Protein AF-A0A9X1YBC1-F1 (afdb_monomer_lite)

pLDDT: mean 89.43, std 8.38, range [55.31, 97.12]

Foldseek 3Di:
DFWPQLDDDDACPPHDHDPVSLVVVLVVQVVVVIWAFDWDWADDLADDDQIDTGGDGTGNDDPDDNVNSRVSNSVVSCVVNVD

Sequence (83 aa):
MLATDGRYVTLGRDSDPSEEEVRHAEDALRAQGLAGWLAVMEGNPYIGAIPKLMQVKPLAEPTVAFEDASATCVRAIRANRGV

Structure (mmCIF, N/CA/C/O backbone):
data_AF-A0A9X1YBC1-F1
#
_entry.id   AF-A0A9X1YBC1-F1
#
loop_
_atom_site.group_PDB
_atom_site.id
_atom_site.type_symbol
_atom_site.label_atom_id
_atom_site.label_alt_id
_atom_site.label_comp_id
_atom_site.label_asym_id
_atom_site.label_entity_id
_atom_site.label_seq_id
_atom_site.pdbx_PDB_ins_code
_atom_site.Cartn_x
_atom_site.Cartn_y
_atom_site.Cartn_z
_atom_site.occupancy
_atom_site.B_iso_or_equiv
_atom_site.auth_seq_id
_atom_site.auth_comp_id
_atom_site.auth_asym_id
_atom_site.auth_atom_id
_atom_site.pdbx_PDB_model_num
ATOM 1 N N . MET A 1 1 ? 1.642 3.555 0.659 1.00 91.69 1 MET A N 1
ATOM 2 C CA . MET A 1 1 ? 0.580 2.617 1.070 1.00 91.69 1 MET A CA 1
ATOM 3 C C . MET A 1 1 ? 0.314 1.626 -0.050 1.00 91.69 1 MET A C 1
ATOM 5 O O . MET A 1 1 ? 0.207 2.046 -1.196 1.00 91.69 1 MET A O 1
ATOM 9 N N . LEU A 1 2 ? 0.208 0.344 0.288 1.00 95.75 2 LEU A N 1
ATOM 10 C CA . LEU A 1 2 ? -0.135 -0.759 -0.609 1.00 95.75 2 LEU A CA 1
ATOM 11 C C . LEU A 1 2 ? -1.473 -1.360 -0.164 1.00 95.75 2 LEU A C 1
ATOM 13 O O . LEU A 1 2 ? -1.599 -1.732 0.997 1.00 95.75 2 LEU A O 1
ATOM 17 N N . ALA A 1 3 ? -2.451 -1.464 -1.056 1.00 9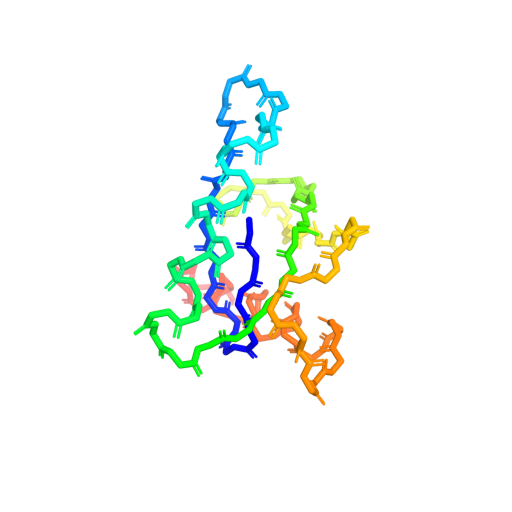5.88 3 ALA A N 1
ATOM 18 C CA . ALA A 1 3 ? -3.722 -2.133 -0.803 1.00 95.88 3 ALA A CA 1
ATOM 19 C C . ALA A 1 3 ? -3.623 -3.644 -1.075 1.00 95.88 3 ALA A C 1
ATOM 21 O O . ALA A 1 3 ? -2.778 -4.105 -1.844 1.00 95.88 3 ALA A O 1
ATOM 22 N N . THR A 1 4 ? -4.518 -4.413 -0.458 1.00 96.00 4 THR A N 1
ATOM 23 C CA . THR A 1 4 ? -4.646 -5.877 -0.624 1.00 96.00 4 THR A CA 1
ATOM 24 C C . THR A 1 4 ? -4.881 -6.330 -2.065 1.00 96.00 4 THR A C 1
ATOM 26 O O . THR A 1 4 ? -4.497 -7.439 -2.421 1.00 96.00 4 THR A O 1
ATOM 29 N N . ASP A 1 5 ? -5.431 -5.466 -2.918 1.00 93.88 5 ASP A N 1
ATOM 30 C CA . ASP A 1 5 ? -5.630 -5.721 -4.351 1.00 93.88 5 ASP A CA 1
ATOM 31 C C . ASP A 1 5 ? -4.403 -5.376 -5.223 1.00 93.88 5 ASP A C 1
ATOM 33 O O . ASP A 1 5 ? -4.448 -5.489 -6.448 1.00 93.88 5 ASP A O 1
ATOM 37 N N . GLY A 1 6 ? -3.297 -4.949 -4.607 1.00 92.50 6 GLY A N 1
ATOM 38 C CA . GLY A 1 6 ? -2.060 -4.579 -5.290 1.00 92.50 6 GLY A CA 1
ATOM 39 C C . GLY A 1 6 ? -2.020 -3.146 -5.823 1.00 92.50 6 GLY A C 1
ATOM 40 O O . GLY A 1 6 ? -0.992 -2.748 -6.375 1.00 92.50 6 GLY A O 1
ATOM 41 N N . ARG A 1 7 ? -3.073 -2.332 -5.652 1.00 93.38 7 ARG A N 1
ATOM 42 C CA . ARG A 1 7 ? -2.977 -0.885 -5.911 1.00 93.38 7 ARG A CA 1
ATOM 43 C C . ARG A 1 7 ? -2.110 -0.221 -4.848 1.00 93.38 7 ARG A C 1
ATOM 45 O O . ARG A 1 7 ? -2.103 -0.626 -3.688 1.00 93.38 7 ARG A O 1
ATOM 52 N N . TYR A 1 8 ? -1.388 0.830 -5.220 1.00 92.75 8 TYR A N 1
ATOM 53 C CA . TYR A 1 8 ? -0.583 1.591 -4.270 1.00 92.75 8 TYR A CA 1
ATOM 54 C C . TYR A 1 8 ? -0.755 3.093 -4.467 1.00 92.75 8 TYR A C 1
ATOM 56 O O . TYR A 1 8 ? -1.056 3.570 -5.560 1.00 92.75 8 TYR A O 1
ATOM 64 N N . VAL A 1 9 ? -0.529 3.833 -3.386 1.00 90.12 9 VAL A N 1
ATOM 65 C CA . VAL A 1 9 ? -0.402 5.292 -3.388 1.00 90.12 9 VAL A CA 1
ATOM 66 C C . VAL A 1 9 ? 0.826 5.683 -2.578 1.00 90.12 9 VAL A C 1
ATOM 68 O O . VAL A 1 9 ? 1.158 5.034 -1.581 1.00 90.12 9 VAL A O 1
ATOM 71 N N . THR A 1 10 ? 1.520 6.734 -2.992 1.00 88.38 10 THR A N 1
ATOM 72 C CA . THR A 1 10 ? 2.655 7.268 -2.233 1.00 88.38 10 THR A CA 1
ATOM 73 C C . THR A 1 10 ? 2.130 8.197 -1.144 1.00 88.38 10 THR A C 1
ATOM 75 O O . THR A 1 10 ? 1.337 9.089 -1.429 1.00 88.38 10 THR A O 1
ATOM 78 N N . LEU A 1 11 ? 2.568 7.974 0.094 1.00 85.56 11 LEU A N 1
ATOM 79 C CA . LEU A 1 11 ? 2.364 8.895 1.215 1.00 85.56 11 LEU A CA 1
ATOM 80 C C . LEU A 1 11 ? 3.695 9.595 1.482 1.00 85.56 11 LEU A C 1
ATOM 82 O O . LEU A 1 11 ? 4.728 8.956 1.284 1.00 85.56 11 LEU A O 1
ATOM 86 N N . GLY A 1 12 ? 3.671 10.859 1.911 1.00 74.69 12 GLY A N 1
ATOM 87 C CA . GLY A 1 12 ? 4.899 11.559 2.290 1.00 74.69 12 GLY A CA 1
ATOM 88 C C . GLY A 1 12 ? 5.921 11.651 1.150 1.00 74.69 12 GLY A C 1
ATOM 89 O O . GLY A 1 12 ? 7.037 11.155 1.254 1.00 74.69 12 GLY A O 1
ATOM 90 N N . ARG A 1 13 ? 5.540 12.241 0.007 1.00 65.38 13 ARG A N 1
ATOM 91 C CA . ARG A 1 13 ? 6.424 12.327 -1.177 1.00 65.38 13 ARG A CA 1
ATOM 92 C C . ARG A 1 13 ? 7.748 13.057 -0.889 1.00 65.38 13 ARG A C 1
ATOM 94 O O . ARG A 1 13 ? 8.743 12.745 -1.536 1.00 65.38 13 ARG A O 1
ATOM 101 N N . ASP A 1 14 ? 7.741 13.983 0.068 1.00 63.72 14 ASP A N 1
ATOM 102 C CA . ASP A 1 14 ? 8.878 14.838 0.428 1.00 63.72 14 ASP A CA 1
ATOM 103 C C . ASP A 1 14 ? 9.437 14.571 1.843 1.00 63.72 14 ASP A C 1
ATOM 105 O O .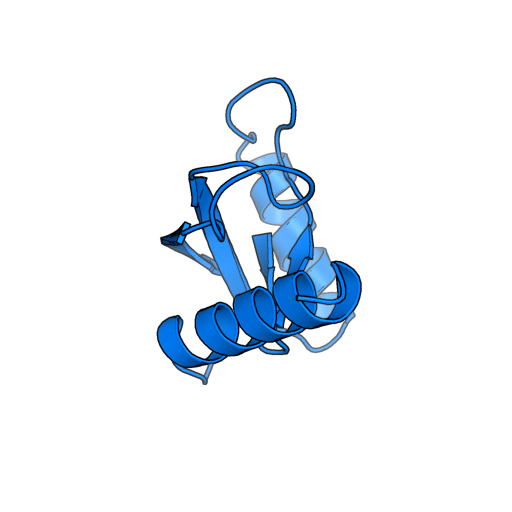 ASP A 1 14 ? 10.489 15.097 2.199 1.00 63.72 14 ASP A O 1
ATOM 109 N N . SER A 1 15 ? 8.756 13.785 2.685 1.00 70.75 15 SER A N 1
ATOM 110 C CA . SER A 1 15 ? 9.131 13.518 4.089 1.00 70.75 15 SER A CA 1
ATOM 111 C C . SER A 1 15 ? 8.412 12.277 4.616 1.00 70.75 15 SER A C 1
ATOM 113 O O . SER A 1 15 ? 7.406 11.874 4.035 1.00 70.75 15 SER A O 1
ATOM 115 N N . ASP A 1 16 ? 8.885 11.693 5.721 1.00 80.06 16 ASP A N 1
ATOM 116 C CA . ASP A 1 16 ? 8.176 10.584 6.370 1.00 80.06 16 ASP A CA 1
ATOM 117 C C . ASP A 1 16 ? 6.711 10.968 6.652 1.00 80.06 16 ASP A C 1
ATOM 119 O O . ASP A 1 16 ? 6.457 12.058 7.175 1.00 80.06 16 ASP A O 1
ATOM 123 N N . PRO A 1 17 ? 5.736 10.107 6.299 1.00 84.69 17 PRO A N 1
ATOM 124 C CA . PRO A 1 17 ? 4.330 10.423 6.484 1.00 84.69 17 PRO A CA 1
ATOM 125 C C . PRO A 1 17 ? 4.004 10.546 7.971 1.00 84.69 17 PRO A C 1
ATOM 127 O O . PRO A 1 17 ? 4.355 9.680 8.778 1.00 84.69 17 PRO A O 1
ATOM 130 N N . SER A 1 18 ? 3.286 11.607 8.322 1.00 89.31 18 SER A N 1
ATOM 131 C CA . SER A 1 18 ? 2.788 11.829 9.676 1.00 89.31 18 SER A CA 1
ATOM 132 C C . SER A 1 18 ? 1.795 10.742 10.099 1.00 89.31 18 SER A C 1
ATOM 134 O O . SER A 1 18 ? 1.154 10.084 9.273 1.00 89.31 18 SER A O 1
ATOM 136 N N . GLU A 1 19 ? 1.608 10.569 11.409 1.00 89.38 19 GLU A N 1
ATOM 137 C CA . GLU A 1 19 ? 0.614 9.620 11.927 1.00 89.38 19 GLU A CA 1
ATOM 138 C C . GLU A 1 19 ? -0.807 9.935 11.438 1.00 89.38 19 GLU A C 1
ATOM 140 O O . GLU A 1 19 ? -1.590 9.017 11.190 1.00 89.38 19 GLU A O 1
ATOM 145 N N . GLU A 1 20 ? -1.132 11.217 11.246 1.00 90.31 20 GLU A N 1
ATOM 146 C CA . GLU A 1 20 ? -2.430 11.647 10.724 1.00 90.31 20 GLU A CA 1
ATOM 147 C C . GLU A 1 20 ? -2.624 11.250 9.260 1.00 90.31 20 GLU A C 1
ATOM 149 O O . GLU A 1 20 ? -3.690 10.752 8.901 1.00 90.31 20 GLU A O 1
ATOM 154 N N . GLU A 1 21 ? -1.593 11.393 8.424 1.00 89.69 21 GLU A N 1
ATOM 155 C CA . GLU A 1 21 ? -1.628 10.914 7.039 1.00 89.69 21 GLU A CA 1
ATOM 156 C C . GLU A 1 21 ? -1.795 9.397 6.974 1.00 89.69 21 GLU A C 1
ATOM 158 O O . GLU A 1 21 ? -2.573 8.894 6.161 1.00 89.69 21 GLU A O 1
ATOM 163 N N . VAL A 1 22 ? -1.105 8.657 7.847 1.00 92.62 22 VAL A N 1
ATOM 164 C CA . VAL A 1 22 ? -1.244 7.198 7.921 1.00 92.62 22 VAL A CA 1
ATOM 165 C C . VAL A 1 22 ? -2.659 6.809 8.354 1.00 92.62 22 VAL A C 1
ATOM 167 O O . VAL A 1 22 ? -3.243 5.912 7.746 1.00 92.62 22 VAL A O 1
ATOM 170 N N . ARG A 1 23 ? -3.235 7.501 9.344 1.00 92.69 23 ARG A N 1
ATOM 171 C CA . ARG A 1 23 ? -4.615 7.272 9.798 1.00 92.69 23 ARG A CA 1
ATOM 172 C C . ARG A 1 23 ? -5.630 7.574 8.697 1.00 92.69 23 ARG A C 1
ATOM 174 O O . ARG A 1 23 ? -6.482 6.739 8.424 1.00 92.69 23 ARG A O 1
ATOM 181 N N . HIS A 1 24 ? -5.503 8.706 8.006 1.00 92.12 24 HIS A N 1
ATOM 182 C CA . HIS A 1 24 ? -6.374 9.033 6.873 1.00 92.12 24 HIS A CA 1
ATOM 183 C C . HIS A 1 24 ? -6.272 8.008 5.743 1.00 92.12 24 HIS A C 1
ATOM 185 O O . HIS A 1 24 ? -7.282 7.654 5.136 1.00 92.12 24 HIS A O 1
ATOM 191 N N . ALA A 1 25 ? -5.068 7.511 5.460 1.00 92.50 25 ALA A N 1
ATOM 192 C CA . ALA A 1 25 ? -4.871 6.478 4.455 1.00 92.50 25 ALA A CA 1
ATOM 193 C C . ALA A 1 25 ? -5.543 5.154 4.864 1.00 92.50 25 ALA A C 1
ATOM 195 O O . ALA A 1 25 ? -6.174 4.496 4.037 1.00 92.50 25 ALA A O 1
ATOM 196 N N . GLU A 1 26 ? -5.464 4.791 6.145 1.00 94.75 26 GLU A N 1
ATOM 197 C CA . GLU A 1 26 ? -6.153 3.627 6.702 1.00 94.75 26 GLU A CA 1
ATOM 198 C C . GLU A 1 26 ? -7.683 3.773 6.664 1.00 94.75 26 GLU A C 1
ATOM 200 O O . GLU A 1 26 ? -8.381 2.847 6.250 1.00 94.75 26 GLU A O 1
ATOM 205 N N . ASP A 1 27 ? -8.220 4.941 7.014 1.00 94.88 27 ASP A N 1
ATOM 206 C CA . ASP A 1 27 ? -9.660 5.209 6.938 1.00 94.88 27 ASP A CA 1
ATOM 207 C C . ASP A 1 27 ? -10.162 5.202 5.488 1.00 94.88 27 ASP A C 1
ATOM 209 O O . ASP A 1 27 ? -11.239 4.677 5.200 1.00 94.88 27 ASP A O 1
ATOM 213 N N . ALA A 1 28 ? -9.357 5.701 4.546 1.00 93.25 28 ALA A N 1
ATOM 214 C CA . ALA A 1 28 ? -9.662 5.635 3.121 1.00 93.25 28 ALA A CA 1
ATOM 215 C C . ALA A 1 28 ? -9.666 4.194 2.581 1.00 93.25 28 ALA A C 1
ATOM 217 O O . ALA A 1 28 ? -10.452 3.893 1.678 1.00 93.25 28 ALA A O 1
ATOM 218 N N . LEU A 1 29 ? -8.820 3.303 3.116 1.00 93.56 29 LEU A N 1
ATOM 219 C CA . LEU A 1 29 ? -8.885 1.868 2.819 1.00 93.56 29 LEU A CA 1
ATOM 220 C C . LEU A 1 29 ? -10.205 1.282 3.331 1.00 93.56 29 LEU A C 1
ATOM 222 O O . LEU A 1 29 ? -10.951 0.696 2.544 1.00 93.56 29 LEU A O 1
ATOM 226 N N . ARG A 1 30 ? -10.546 1.528 4.605 1.00 94.75 30 ARG A N 1
ATOM 227 C CA . ARG A 1 30 ? -11.802 1.047 5.209 1.00 94.75 30 ARG A CA 1
ATOM 228 C C . ARG A 1 30 ? -13.033 1.521 4.445 1.00 94.75 30 ARG A C 1
ATOM 230 O O . ARG A 1 30 ? -13.921 0.721 4.165 1.00 94.75 30 ARG A O 1
ATOM 237 N N . ALA A 1 31 ? -13.072 2.796 4.060 1.00 94.19 31 ALA A N 1
ATOM 238 C CA . ALA A 1 31 ? -14.174 3.379 3.296 1.00 94.19 31 ALA A CA 1
ATOM 239 C C . ALA A 1 31 ? -14.372 2.713 1.923 1.00 94.19 31 ALA A C 1
ATOM 241 O O . ALA A 1 31 ? -15.480 2.702 1.393 1.00 94.19 31 ALA A O 1
ATOM 242 N N . GLN A 1 32 ? -13.311 2.134 1.358 1.00 92.38 32 GLN A N 1
ATOM 243 C CA . GLN A 1 32 ? -13.350 1.383 0.103 1.00 92.38 32 GLN A CA 1
ATOM 244 C C . GLN A 1 32 ? -13.580 -0.123 0.308 1.00 92.38 32 GLN A C 1
ATOM 246 O O . GLN A 1 32 ? -13.558 -0.871 -0.667 1.00 92.38 32 GLN A O 1
ATOM 251 N N . GLY A 1 33 ? -13.785 -0.584 1.548 1.00 94.06 33 GLY A N 1
ATOM 252 C CA . GLY A 1 33 ? -13.873 -2.010 1.869 1.00 94.06 33 GLY A CA 1
ATOM 253 C C . GLY A 1 33 ? -12.552 -2.752 1.654 1.00 94.06 33 GLY A C 1
ATOM 254 O O . GLY A 1 33 ? -12.552 -3.952 1.392 1.00 94.06 33 GLY A O 1
ATOM 255 N N . LEU A 1 34 ? -11.432 -2.031 1.716 1.00 94.69 34 LEU A N 1
ATOM 256 C CA . LEU A 1 34 ? -10.093 -2.562 1.515 1.00 94.69 34 LEU A CA 1
ATOM 257 C C . LEU A 1 34 ? -9.308 -2.550 2.822 1.00 94.69 34 LEU A C 1
ATOM 259 O O . LEU A 1 34 ? -9.563 -1.772 3.739 1.00 94.69 34 LEU A O 1
ATOM 263 N N . ALA A 1 35 ? -8.282 -3.386 2.838 1.00 96.31 35 ALA A N 1
ATOM 264 C CA . ALA A 1 35 ? -7.197 -3.351 3.802 1.00 96.31 35 ALA A CA 1
ATOM 265 C C . ALA A 1 35 ? -5.860 -3.202 3.069 1.00 96.31 35 ALA A C 1
ATOM 267 O O . ALA A 1 35 ? -5.811 -3.264 1.831 1.00 96.31 35 ALA A O 1
ATOM 268 N N . GLY A 1 36 ? -4.765 -3.033 3.806 1.00 96.75 36 GLY A N 1
ATOM 269 C CA . GLY A 1 36 ? -3.451 -2.894 3.194 1.00 96.75 36 GLY A CA 1
ATOM 270 C C . GLY A 1 36 ? -2.300 -2.765 4.181 1.00 96.75 36 GLY A C 1
ATOM 271 O O . GLY A 1 36 ? -2.364 -3.217 5.321 1.00 96.75 36 GLY A O 1
ATOM 272 N N . TRP A 1 37 ? -1.225 -2.134 3.721 1.00 97.12 37 TRP A N 1
ATOM 273 C CA . TRP A 1 37 ? -0.005 -1.908 4.483 1.00 97.12 37 TRP A CA 1
ATOM 274 C C . TRP A 1 37 ? 0.562 -0.520 4.227 1.00 97.12 37 TRP A C 1
ATOM 276 O O . TRP A 1 37 ? 0.557 0.006 3.105 1.00 97.12 37 TRP A O 1
ATOM 286 N N . LEU A 1 38 ? 1.163 0.037 5.271 1.00 95.25 38 LEU A N 1
ATOM 287 C CA . LEU A 1 38 ? 2.220 1.013 5.103 1.00 95.25 38 LEU A CA 1
ATOM 288 C C . LEU A 1 38 ? 3.480 0.259 4.665 1.00 95.25 38 LEU A C 1
ATOM 290 O O . LEU A 1 38 ? 3.878 -0.720 5.298 1.00 95.25 38 LEU A O 1
ATOM 294 N N . ALA A 1 39 ? 4.083 0.705 3.568 1.00 94.19 39 ALA A N 1
ATOM 295 C CA . ALA A 1 39 ? 5.250 0.076 2.970 1.00 94.19 39 ALA A CA 1
ATOM 296 C C . ALA A 1 39 ? 6.175 1.138 2.373 1.00 94.19 39 ALA A C 1
ATOM 298 O O . ALA A 1 39 ? 5.694 2.148 1.850 1.00 94.19 39 ALA A O 1
ATOM 299 N N . VAL A 1 40 ? 7.479 0.873 2.429 1.00 91.62 40 VAL A N 1
ATOM 300 C CA . VAL A 1 40 ? 8.518 1.661 1.758 1.00 91.62 40 VAL A CA 1
ATOM 301 C C . VAL A 1 40 ? 8.758 1.068 0.374 1.00 91.62 40 VAL A C 1
ATOM 303 O O . VAL A 1 40 ? 8.894 -0.148 0.233 1.00 91.62 40 VAL A O 1
ATOM 306 N N . MET A 1 41 ? 8.807 1.926 -0.645 1.00 90.62 41 MET A N 1
ATOM 307 C CA . MET A 1 41 ? 9.188 1.543 -2.001 1.00 90.62 41 MET A CA 1
ATOM 308 C C . MET A 1 41 ? 10.645 1.931 -2.242 1.00 90.62 41 MET A C 1
ATOM 310 O O . MET A 1 41 ? 10.979 3.112 -2.268 1.00 90.62 41 MET A O 1
ATOM 314 N N . GLU A 1 42 ? 11.504 0.934 -2.430 1.00 88.19 42 GLU A N 1
ATOM 315 C CA . GLU A 1 42 ? 12.878 1.136 -2.879 1.00 88.19 42 GLU A CA 1
ATOM 316 C C . GLU A 1 42 ? 12.928 1.078 -4.410 1.00 88.19 42 GLU A C 1
ATOM 318 O O . GLU A 1 42 ? 12.456 0.120 -5.032 1.00 88.19 42 GLU A O 1
ATOM 323 N N . GLY A 1 43 ? 13.531 2.098 -5.018 1.00 84.62 43 GLY A N 1
ATOM 324 C CA . GLY A 1 43 ? 13.604 2.254 -6.468 1.00 84.62 43 GLY A CA 1
ATOM 325 C C . GLY A 1 43 ? 12.469 3.104 -7.039 1.00 84.62 43 GLY A C 1
ATOM 326 O O . GLY A 1 43 ? 11.577 3.566 -6.331 1.00 84.62 43 GLY A O 1
ATOM 327 N N . ASN A 1 44 ? 12.525 3.353 -8.346 1.00 80.69 44 ASN A N 1
ATOM 328 C CA . ASN A 1 44 ? 11.561 4.205 -9.031 1.00 80.69 44 ASN A CA 1
ATOM 329 C C . ASN A 1 44 ? 10.600 3.332 -9.861 1.00 80.69 44 ASN A C 1
ATOM 331 O O . ASN A 1 44 ? 11.060 2.590 -10.728 1.00 80.69 44 ASN A O 1
ATOM 335 N N . PRO A 1 45 ? 9.272 3.413 -9.658 1.00 81.38 45 PRO A N 1
ATOM 336 C CA . PRO A 1 45 ? 8.314 2.604 -10.413 1.00 81.38 45 PRO A CA 1
ATOM 337 C C . PRO A 1 45 ? 8.225 2.999 -11.897 1.00 81.38 45 PRO A C 1
ATOM 339 O O . PRO A 1 45 ? 7.735 2.221 -12.707 1.00 81.38 45 PRO A O 1
ATOM 342 N N . TYR A 1 46 ? 8.759 4.156 -12.300 1.00 78.44 46 TYR A N 1
ATOM 343 C CA . TYR A 1 46 ? 8.695 4.673 -13.672 1.00 78.44 46 TYR A CA 1
ATOM 344 C C . TYR A 1 46 ? 9.974 4.431 -14.481 1.00 78.44 46 TYR A C 1
ATOM 346 O O . TYR A 1 46 ? 9.884 4.096 -15.654 1.00 78.44 46 TYR A O 1
ATOM 354 N N . ILE A 1 47 ? 11.155 4.494 -13.852 1.00 75.75 47 ILE A N 1
ATOM 355 C CA . ILE A 1 47 ? 12.456 4.265 -14.519 1.00 75.75 47 ILE A CA 1
ATOM 356 C C . ILE A 1 47 ? 13.366 3.273 -13.770 1.00 75.75 47 ILE A C 1
ATOM 358 O O . ILE A 1 47 ? 13.296 3.159 -12.550 1.00 75.75 47 ILE A O 1
ATOM 362 N N . GLY A 1 48 ? 14.244 2.564 -14.484 1.00 79.81 48 GLY A N 1
ATOM 363 C CA . GLY A 1 48 ? 15.249 1.672 -13.882 1.00 79.81 48 GLY A CA 1
ATOM 364 C C . GLY A 1 48 ? 14.716 0.301 -13.444 1.00 79.81 48 GLY A C 1
ATOM 365 O O . GLY A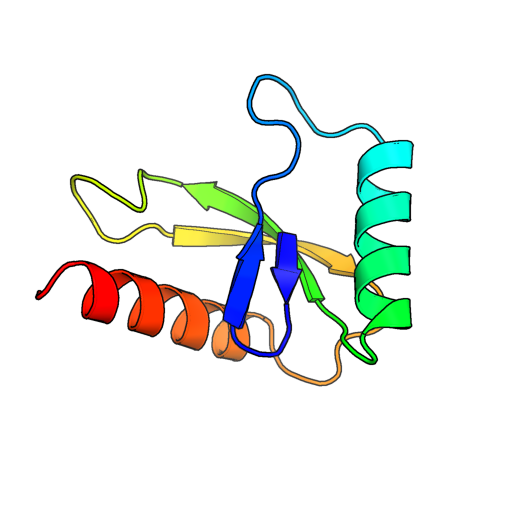 1 48 ? 13.770 -0.228 -14.028 1.00 79.81 48 GLY A O 1
ATOM 366 N N . ALA A 1 49 ? 15.350 -0.302 -12.433 1.00 80.94 49 ALA A N 1
ATOM 367 C CA . ALA A 1 49 ? 14.995 -1.631 -11.933 1.00 80.94 49 ALA A CA 1
ATOM 368 C C . ALA A 1 49 ? 13.563 -1.687 -11.370 1.00 80.94 49 ALA A C 1
ATOM 370 O O . ALA A 1 49 ? 12.968 -0.671 -11.014 1.00 80.94 49 ALA A O 1
ATOM 371 N N . ILE A 1 50 ? 13.002 -2.896 -11.306 1.00 81.88 50 ILE A N 1
ATOM 372 C CA . ILE A 1 50 ? 11.691 -3.128 -10.697 1.00 81.88 50 ILE A CA 1
ATOM 373 C C . ILE A 1 50 ? 11.756 -2.764 -9.207 1.00 81.88 50 ILE A C 1
ATOM 375 O O . ILE A 1 50 ? 12.663 -3.250 -8.523 1.00 81.88 50 ILE A O 1
ATOM 379 N N . PRO A 1 51 ? 10.822 -1.935 -8.706 1.00 88.44 51 PRO A N 1
ATOM 380 C CA . PRO A 1 51 ? 10.855 -1.489 -7.325 1.00 88.44 51 PRO A CA 1
ATOM 381 C C . PRO A 1 51 ? 10.625 -2.650 -6.358 1.00 88.44 51 PRO A C 1
ATOM 383 O O . PRO A 1 51 ? 9.875 -3.587 -6.650 1.00 88.44 51 PRO A O 1
ATOM 386 N N . LYS A 1 52 ? 11.255 -2.561 -5.187 1.00 90.38 52 LYS A N 1
ATOM 387 C CA . LYS A 1 52 ? 11.034 -3.479 -4.067 1.00 90.38 52 LYS A CA 1
ATOM 388 C C . LYS A 1 52 ? 10.138 -2.809 -3.038 1.00 90.38 52 LYS A C 1
ATOM 390 O O . LYS A 1 52 ? 10.307 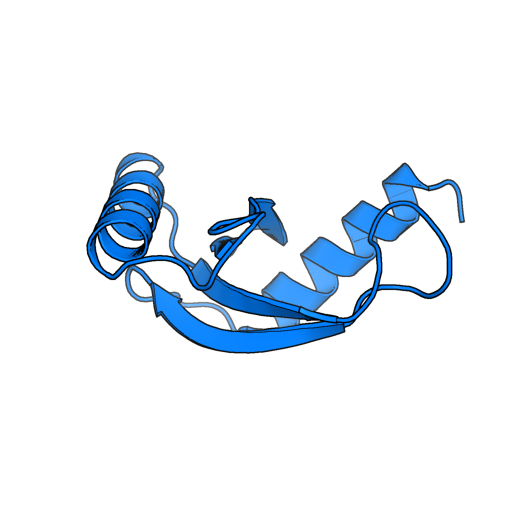-1.631 -2.737 1.00 90.38 52 LYS A O 1
ATOM 395 N N . LEU A 1 53 ? 9.193 -3.567 -2.494 1.00 93.75 53 LEU A N 1
ATOM 396 C CA . LEU A 1 53 ? 8.306 -3.106 -1.432 1.00 93.75 53 LEU A CA 1
ATOM 397 C C . LEU A 1 53 ? 8.712 -3.769 -0.119 1.00 93.75 53 LEU A C 1
ATOM 399 O O . LEU A 1 53 ? 8.813 -4.992 -0.049 1.00 93.75 53 LEU A O 1
ATOM 403 N N . MET A 1 54 ? 8.922 -2.956 0.911 1.00 94.44 54 MET A N 1
ATOM 404 C CA . MET A 1 54 ? 9.247 -3.400 2.265 1.00 94.44 54 MET A CA 1
ATOM 405 C C . MET A 1 54 ? 8.097 -3.042 3.197 1.00 94.44 54 MET A C 1
ATOM 407 O O . MET A 1 54 ? 7.691 -1.880 3.270 1.00 94.44 54 MET A O 1
ATOM 411 N N . GLN A 1 55 ? 7.558 -4.038 3.894 1.00 95.44 55 GLN A N 1
ATOM 412 C CA . GLN A 1 55 ? 6.472 -3.842 4.846 1.00 95.44 55 GLN A CA 1
ATOM 413 C C . GLN A 1 55 ? 6.949 -3.022 6.051 1.00 95.44 55 GLN A C 1
ATOM 415 O O . GLN A 1 55 ? 7.978 -3.329 6.644 1.00 95.44 55 GLN A O 1
ATOM 420 N N . VAL A 1 56 ? 6.156 -2.020 6.439 1.00 93.81 56 VAL A N 1
ATOM 421 C CA . VAL A 1 56 ? 6.333 -1.274 7.695 1.00 93.81 56 VAL A CA 1
ATOM 422 C C . VAL A 1 56 ? 5.314 -1.749 8.727 1.00 93.81 56 VAL A C 1
ATOM 424 O O . VAL A 1 56 ? 5.691 -2.250 9.780 1.00 93.81 56 VAL A O 1
ATOM 427 N N . LYS A 1 57 ? 4.013 -1.630 8.424 1.00 94.56 57 LYS A N 1
ATOM 428 C CA . LYS A 1 57 ? 2.929 -2.110 9.300 1.00 94.56 57 LYS A CA 1
ATOM 429 C C . LYS A 1 57 ? 1.631 -2.382 8.527 1.00 94.56 57 LYS A C 1
ATOM 431 O O . LYS A 1 57 ? 1.407 -1.731 7.503 1.00 94.56 57 LYS A O 1
ATOM 436 N N . PRO A 1 58 ? 0.778 -3.315 8.989 1.00 96.38 58 PRO A N 1
ATOM 437 C CA . PRO A 1 58 ? -0.565 -3.491 8.437 1.00 96.38 58 PRO A CA 1
ATOM 438 C C . PRO A 1 58 ? -1.457 -2.273 8.718 1.00 96.38 58 PRO A C 1
ATOM 440 O O . PRO A 1 58 ? -1.259 -1.565 9.705 1.00 96.38 58 PRO A O 1
ATOM 443 N N . LEU A 1 59 ? -2.438 -2.054 7.843 1.00 95.44 59 LEU A N 1
ATOM 444 C CA . LEU A 1 59 ? -3.480 -1.028 7.917 1.00 95.44 59 LEU A CA 1
ATOM 445 C C . LEU A 1 59 ? -4.836 -1.695 7.649 1.00 95.44 59 LEU A C 1
ATOM 447 O O . LEU A 1 59 ? -4.983 -2.392 6.643 1.00 95.44 59 LEU A O 1
ATOM 451 N N . ALA A 1 60 ? -5.820 -1.466 8.519 1.00 93.75 60 ALA A N 1
ATOM 452 C CA . ALA A 1 60 ? -7.178 -2.003 8.390 1.00 93.75 60 ALA A CA 1
ATOM 453 C C . ALA A 1 60 ? -7.271 -3.546 8.306 1.00 93.75 60 ALA A C 1
ATOM 455 O O . ALA A 1 60 ? -8.119 -4.070 7.597 1.00 93.75 60 ALA A O 1
ATOM 456 N N . GLU A 1 61 ? -6.421 -4.262 9.053 1.00 93.75 61 GLU A N 1
ATOM 457 C CA . GLU A 1 61 ? -6.499 -5.726 9.258 1.00 93.75 61 GLU A CA 1
ATOM 458 C C . GLU A 1 61 ? -6.521 -6.561 7.955 1.00 93.75 61 GLU A C 1
ATOM 460 O O . GLU A 1 61 ? -7.490 -7.265 7.664 1.00 93.75 61 GLU A O 1
ATOM 465 N N . PRO A 1 62 ? -5.449 -6.514 7.143 1.00 94.12 62 PRO A N 1
ATOM 466 C CA . PRO A 1 62 ? -5.378 -7.287 5.909 1.00 94.12 62 PRO A CA 1
ATOM 467 C C . PRO A 1 62 ? -5.423 -8.796 6.177 1.00 94.12 62 PRO A C 1
ATOM 469 O O . PRO A 1 62 ? -4.708 -9.316 7.030 1.00 94.12 62 PRO A O 1
ATOM 472 N N . THR A 1 63 ? -6.242 -9.501 5.396 1.00 94.06 63 THR A N 1
ATOM 473 C CA . THR A 1 63 ? -6.444 -10.958 5.487 1.00 94.06 63 THR A CA 1
ATOM 474 C C . THR A 1 63 ? -5.590 -11.761 4.504 1.00 94.06 63 THR A C 1
ATOM 476 O O . THR A 1 63 ? -5.565 -12.988 4.573 1.00 94.06 63 THR A O 1
ATOM 479 N N . VAL A 1 64 ? -4.891 -11.086 3.589 1.00 94.56 64 VAL A N 1
ATOM 480 C CA . VAL A 1 64 ? -3.966 -11.696 2.619 1.00 94.56 64 VAL A CA 1
ATOM 481 C C . VAL A 1 64 ? -2.521 -11.400 3.014 1.00 94.56 64 VAL A C 1
ATOM 483 O O . VAL A 1 64 ? -2.270 -10.472 3.782 1.00 94.56 64 VAL A O 1
ATOM 486 N N . ALA A 1 65 ? -1.564 -12.173 2.499 1.00 96.19 65 ALA A N 1
ATOM 487 C CA . ALA A 1 65 ? -0.150 -11.950 2.780 1.00 96.19 65 ALA A CA 1
ATOM 488 C C . ALA A 1 65 ? 0.370 -10.680 2.083 1.00 96.19 65 ALA A C 1
ATOM 490 O O . ALA A 1 65 ? -0.054 -10.337 0.973 1.00 96.19 65 ALA A O 1
ATOM 491 N N . PHE A 1 66 ? 1.324 -9.990 2.715 1.00 95.75 66 PHE A N 1
ATOM 492 C CA . PHE A 1 66 ? 1.958 -8.805 2.128 1.00 95.75 66 PHE A CA 1
ATOM 493 C C . PHE A 1 66 ? 2.661 -9.149 0.808 1.00 95.75 66 PHE A C 1
ATOM 495 O O . PHE A 1 66 ? 2.613 -8.377 -0.150 1.00 95.75 66 PHE A O 1
ATOM 502 N N . GLU A 1 67 ? 3.277 -10.326 0.740 1.00 96.31 67 GLU A N 1
ATOM 503 C CA . GLU A 1 67 ? 3.989 -10.850 -0.420 1.00 96.31 67 GLU A CA 1
ATOM 504 C C . GLU A 1 67 ? 3.074 -10.978 -1.643 1.00 96.31 67 GLU A C 1
ATOM 506 O O . GLU A 1 67 ? 3.482 -10.618 -2.749 1.00 96.31 67 GLU A O 1
ATOM 511 N N . ASP A 1 68 ? 1.824 -11.406 -1.450 1.00 96.19 68 ASP A N 1
ATOM 512 C CA . ASP A 1 68 ? 0.850 -11.569 -2.534 1.00 96.19 68 ASP A CA 1
ATOM 513 C C . ASP A 1 68 ? 0.409 -10.216 -3.104 1.00 96.19 68 ASP A C 1
ATOM 515 O O . ASP A 1 68 ? 0.379 -10.010 -4.327 1.00 96.19 68 ASP A O 1
ATOM 519 N N . ALA A 1 69 ? 0.116 -9.258 -2.220 1.00 96.06 69 ALA A N 1
ATOM 520 C CA . ALA A 1 69 ? -0.231 -7.894 -2.610 1.00 96.06 69 ALA A CA 1
ATOM 521 C C . ALA A 1 69 ? 0.959 -7.186 -3.284 1.00 96.06 69 ALA A C 1
ATOM 523 O O . ALA A 1 69 ? 0.803 -6.530 -4.317 1.00 96.06 69 ALA A 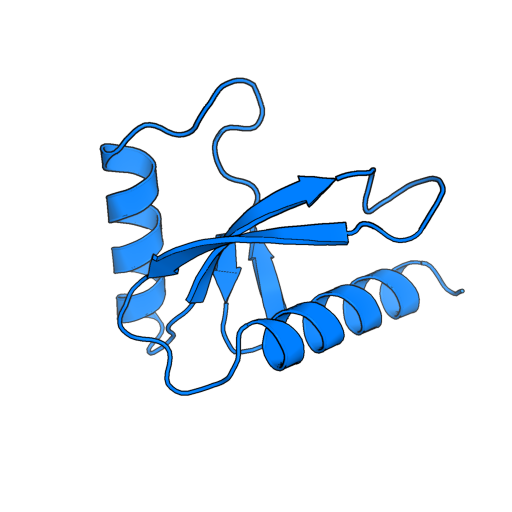O 1
ATOM 524 N N . SER A 1 70 ? 2.166 -7.376 -2.747 1.00 95.69 70 SER A N 1
ATOM 525 C CA . SER A 1 70 ? 3.416 -6.831 -3.283 1.00 95.69 70 SER A CA 1
ATOM 526 C C . SER A 1 70 ? 3.719 -7.387 -4.675 1.00 95.69 70 SER A C 1
ATOM 528 O O . SER A 1 70 ? 3.974 -6.623 -5.610 1.00 95.69 70 SER A O 1
ATOM 530 N N . ALA A 1 71 ? 3.594 -8.704 -4.863 1.00 94.75 71 ALA A N 1
ATOM 531 C CA . ALA A 1 71 ? 3.756 -9.341 -6.165 1.00 94.75 71 ALA A CA 1
ATOM 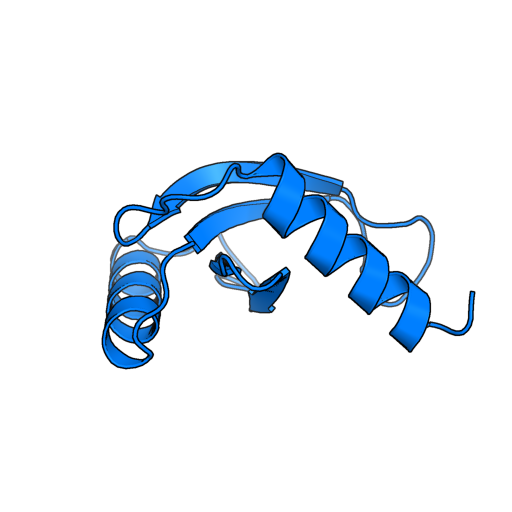532 C C . ALA A 1 71 ? 2.728 -8.822 -7.181 1.00 94.75 71 ALA A C 1
ATOM 534 O O . ALA A 1 71 ? 3.076 -8.580 -8.338 1.00 94.75 71 ALA A O 1
ATOM 535 N N . THR A 1 72 ? 1.479 -8.608 -6.760 1.00 95.62 72 THR A N 1
ATOM 536 C CA . THR A 1 72 ? 0.429 -8.026 -7.611 1.00 95.62 72 THR A CA 1
ATOM 537 C C . THR A 1 72 ? 0.771 -6.602 -8.039 1.00 95.62 72 THR A C 1
ATOM 539 O O . THR A 1 72 ? 0.726 -6.301 -9.233 1.00 95.62 72 THR A O 1
ATOM 542 N N . CYS A 1 73 ? 1.208 -5.762 -7.101 1.00 94.12 73 CYS A N 1
ATOM 543 C CA . CYS A 1 73 ? 1.661 -4.400 -7.377 1.00 94.12 73 CYS A CA 1
ATOM 544 C C . CYS A 1 73 ? 2.833 -4.376 -8.368 1.00 94.12 73 CYS A C 1
ATOM 546 O O . CYS A 1 73 ? 2.789 -3.690 -9.390 1.00 94.12 73 CYS A O 1
ATOM 548 N N . VAL A 1 74 ? 3.859 -5.196 -8.126 1.00 92.50 74 VAL A N 1
ATOM 549 C CA . VAL A 1 74 ? 5.034 -5.291 -9.001 1.00 92.50 74 VAL A CA 1
ATOM 550 C C . VAL A 1 74 ? 4.657 -5.765 -10.406 1.00 92.50 74 VAL A C 1
ATOM 552 O O . VAL A 1 74 ? 5.162 -5.216 -11.388 1.00 92.50 74 VAL A O 1
ATOM 555 N N . ARG A 1 75 ? 3.757 -6.750 -10.533 1.00 92.81 75 ARG A N 1
ATOM 556 C CA . ARG A 1 75 ? 3.241 -7.190 -11.841 1.00 92.81 75 ARG A CA 1
ATOM 557 C C . ARG A 1 75 ? 2.532 -6.053 -12.576 1.00 92.81 75 ARG A C 1
ATOM 559 O O . ARG A 1 75 ? 2.798 -5.860 -13.759 1.00 92.81 75 ARG A O 1
ATOM 566 N N . ALA A 1 76 ? 1.691 -5.283 -11.887 1.00 91.31 76 ALA A N 1
ATOM 567 C CA . ALA A 1 76 ? 0.989 -4.145 -12.480 1.00 91.31 76 ALA A CA 1
ATOM 568 C C . ALA A 1 76 ? 1.959 -3.041 -12.942 1.00 91.31 76 ALA A C 1
ATOM 570 O O . ALA A 1 76 ? 1.820 -2.520 -14.047 1.00 91.31 76 ALA A O 1
ATOM 571 N N . ILE A 1 77 ? 2.991 -2.735 -12.148 1.00 90.00 77 ILE A N 1
ATOM 572 C CA . ILE A 1 77 ? 4.041 -1.772 -12.520 1.00 90.00 77 ILE A CA 1
ATOM 573 C C . ILE A 1 77 ? 4.782 -2.225 -13.786 1.00 90.00 77 ILE A C 1
ATOM 575 O O . ILE A 1 77 ? 5.026 -1.410 -14.675 1.00 90.00 77 ILE A O 1
ATOM 579 N N . ARG A 1 78 ? 5.123 -3.518 -13.898 1.00 87.12 78 ARG A N 1
ATOM 580 C CA . ARG A 1 78 ? 5.767 -4.076 -15.103 1.00 87.12 78 ARG A CA 1
ATOM 581 C C . ARG A 1 78 ? 4.864 -3.978 -16.330 1.00 87.12 78 ARG A C 1
ATOM 583 O O . ARG A 1 78 ? 5.296 -3.455 -17.351 1.00 87.12 78 ARG A O 1
ATOM 590 N N . ALA A 1 79 ? 3.602 -4.386 -16.196 1.00 87.38 79 ALA A N 1
ATOM 591 C CA . ALA A 1 79 ? 2.627 -4.316 -17.281 1.00 87.38 79 ALA A CA 1
ATOM 592 C C . ALA A 1 79 ? 2.455 -2.879 -17.806 1.00 87.38 79 ALA A C 1
ATOM 594 O O . ALA A 1 79 ? 2.460 -2.659 -19.015 1.00 87.38 79 ALA A O 1
ATOM 595 N N . ASN A 1 80 ? 2.407 -1.889 -16.907 1.00 84.19 80 ASN A N 1
ATOM 596 C CA . ASN A 1 80 ? 2.300 -0.473 -17.273 1.00 84.19 80 ASN A CA 1
ATOM 597 C C . ASN A 1 80 ? 3.570 0.095 -17.930 1.00 84.19 80 ASN A C 1
ATOM 599 O O . ASN A 1 80 ? 3.505 1.127 -18.594 1.00 84.19 80 ASN A O 1
ATOM 603 N N . ARG A 1 81 ? 4.724 -0.559 -17.753 1.00 78.75 81 ARG A N 1
ATOM 604 C CA . ARG A 1 81 ? 6.000 -0.189 -18.386 1.00 78.75 81 ARG A CA 1
ATOM 605 C C . ARG A 1 81 ? 6.205 -0.809 -19.771 1.00 78.75 81 ARG A C 1
ATOM 607 O O . ARG A 1 81 ? 7.122 -0.386 -20.467 1.00 78.75 81 ARG A O 1
ATOM 614 N N . GLY A 1 82 ? 5.396 -1.795 -20.165 1.00 66.12 82 GLY A N 1
ATOM 615 C CA . GLY A 1 82 ? 5.582 -2.531 -21.420 1.00 66.12 82 GLY A CA 1
ATOM 616 C C . GLY A 1 82 ? 6.829 -3.428 -21.442 1.00 66.12 82 GLY A C 1
ATOM 617 O O . GLY A 1 82 ? 7.363 -3.675 -22.522 1.00 66.12 82 GLY A O 1
ATOM 618 N N . VAL A 1 83 ? 7.300 -3.880 -20.269 1.00 55.31 83 VAL A N 1
ATOM 619 C CA . VAL A 1 83 ? 8.433 -4.817 -20.101 1.00 55.31 83 VAL A CA 1
ATOM 620 C C . VAL A 1 83 ? 7.988 -6.186 -19.611 1.00 55.31 83 VAL A C 1
ATOM 622 O O . VAL A 1 83 ? 7.047 -6.246 -18.786 1.00 55.31 83 VAL A O 1
#

Radius of gyration: 12.47 Å; chains: 1; bounding box: 29×27×33 Å

Organism: NCBI:txid2937791

Secondary structure (DSSP, 8-state):
-EETTS-B--S-SSSPPPHHHHHHHHHHHHHTT--EEEEEEES-SSSSSPPEEEEEEEES---S-HHHHHHHHHHHHHHHHT-